Protein AF-A0A2V7VDX2-F1 (afdb_monomer_lite)

Foldseek 3Di:
DDDDPDDDPVNVVVVPPDDDDDDDDDDDDDDDDPDPPDDPDPLLLPDDLQVVLVCCLVVVDALLRSLVSVVVVCVVPCVPVVPPVFDPNVVSNVLSVVLSVCVVVVHALDSRRSPDDDDDLCFADAQTQRCVPPPVRRPPGDNHTHPVPDSDPPDD

Secondary structure (DSSP, 8-state):
-PPPTT--HHHHHHTT---------------------S--S--GGGS-HHHHHHHHHTTSS-HHHHHHHHHHHHHHHHHHH---SS--HHHHHHHHHHHHHHHHTT---STTTT------TTS--TTS---TT-GGGTT---SS--TTT-------

pLDDT: mean 78.45, std 23.02, range [31.59, 98.56]

Structure (mmCIF, N/CA/C/O backbone):
data_AF-A0A2V7VDX2-F1
#
_entry.id   AF-A0A2V7VDX2-F1
#
loop_
_atom_site.group_PDB
_atom_site.id
_atom_site.type_symbol
_atom_site.label_atom_id
_atom_site.label_alt_id
_atom_site.label_comp_id
_atom_site.label_asym_id
_atom_site.label_entity_id
_atom_site.label_seq_id
_atom_site.pdbx_PDB_ins_code
_atom_site.Cartn_x
_atom_site.Cartn_y
_atom_site.Cartn_z
_atom_site.occupancy
_atom_site.B_iso_or_equiv
_atom_site.auth_seq_id
_atom_site.auth_comp_id
_atom_site.auth_asym_id
_atom_site.auth_atom_id
_atom_site.pdbx_PDB_model_num
ATOM 1 N N . MET A 1 1 ? 37.439 5.399 -9.047 1.00 40.97 1 MET A N 1
ATOM 2 C CA . MET A 1 1 ? 36.669 6.647 -8.873 1.00 40.97 1 MET A CA 1
ATOM 3 C C . MET A 1 1 ? 36.583 6.910 -7.379 1.00 40.97 1 MET A C 1
ATOM 5 O O . MET A 1 1 ? 35.842 6.219 -6.695 1.00 40.97 1 MET A O 1
ATOM 9 N N . VAL A 1 2 ? 37.462 7.764 -6.855 1.00 37.22 2 VAL A N 1
ATOM 10 C CA . VAL A 1 2 ? 37.591 8.022 -5.411 1.00 37.22 2 VAL A CA 1
ATOM 11 C C . VAL A 1 2 ? 36.695 9.209 -5.069 1.00 37.22 2 VAL A C 1
ATOM 13 O O . VAL A 1 2 ? 36.828 10.270 -5.672 1.00 37.22 2 VAL A O 1
ATOM 16 N N . TRP A 1 3 ? 35.747 9.007 -4.156 1.00 40.12 3 TRP A N 1
ATOM 17 C CA . TRP A 1 3 ? 34.856 10.051 -3.651 1.00 40.12 3 TRP A CA 1
ATOM 18 C C . TRP A 1 3 ? 35.619 10.935 -2.649 1.00 40.12 3 TRP A C 1
ATOM 20 O O . TRP A 1 3 ? 36.311 10.382 -1.790 1.00 40.12 3 TRP A O 1
ATOM 30 N N . PRO A 1 4 ? 35.542 12.276 -2.729 1.00 49.41 4 PRO A N 1
ATOM 31 C CA . PRO A 1 4 ? 36.254 13.142 -1.795 1.00 49.41 4 PRO A CA 1
ATOM 32 C C . PRO A 1 4 ? 35.662 13.019 -0.374 1.00 49.41 4 PRO A C 1
ATOM 34 O O . PRO A 1 4 ? 34.439 12.979 -0.225 1.00 49.41 4 PRO A O 1
ATOM 37 N N . PRO A 1 5 ? 36.494 12.965 0.683 1.00 54.78 5 PRO A N 1
ATOM 38 C CA . PRO A 1 5 ? 36.065 12.551 2.025 1.00 54.78 5 PRO A CA 1
ATOM 39 C C . PRO A 1 5 ? 35.279 13.594 2.846 1.00 54.78 5 PRO A C 1
ATOM 41 O O . PRO A 1 5 ? 34.975 13.332 4.001 1.00 54.78 5 PRO A O 1
ATOM 44 N N . GLU A 1 6 ? 34.896 14.744 2.286 1.00 54.69 6 GLU A N 1
ATOM 45 C CA . GLU A 1 6 ? 34.453 15.906 3.087 1.00 54.69 6 GLU A CA 1
ATOM 46 C C . GLU A 1 6 ? 33.107 16.516 2.642 1.00 54.69 6 GLU A C 1
ATOM 48 O O . GLU A 1 6 ? 32.831 17.681 2.917 1.00 54.69 6 GLU A O 1
ATOM 53 N N . VAL A 1 7 ? 32.234 15.769 1.951 1.00 60.81 7 VAL A N 1
ATOM 54 C CA . VAL A 1 7 ? 30.889 16.280 1.608 1.00 60.81 7 VAL A CA 1
ATOM 55 C C . VAL A 1 7 ? 29.844 15.706 2.561 1.00 60.81 7 VAL A C 1
ATOM 57 O O . VAL A 1 7 ? 29.450 14.542 2.469 1.00 60.81 7 VAL A O 1
ATOM 60 N N . SER A 1 8 ? 29.368 16.543 3.480 1.00 65.31 8 SER A N 1
ATOM 61 C CA . SER A 1 8 ? 28.282 16.200 4.398 1.00 65.31 8 SER A CA 1
ATOM 62 C C . SER A 1 8 ? 26.939 16.151 3.663 1.00 65.31 8 SER A C 1
ATOM 64 O O . SER A 1 8 ? 26.661 16.966 2.783 1.00 65.31 8 SER A O 1
ATOM 66 N N . ARG A 1 9 ? 26.046 15.237 4.075 1.00 54.31 9 ARG A N 1
ATOM 67 C CA . ARG A 1 9 ? 24.683 15.066 3.517 1.00 54.31 9 ARG A CA 1
ATOM 68 C C . ARG A 1 9 ? 23.891 16.377 3.410 1.00 54.31 9 ARG A C 1
ATOM 70 O O . ARG A 1 9 ? 23.059 16.510 2.519 1.00 54.31 9 ARG A O 1
ATOM 77 N N . ARG A 1 10 ? 24.151 17.339 4.300 1.00 50.94 10 ARG A N 1
ATOM 78 C CA . ARG A 1 10 ? 23.499 18.658 4.317 1.00 50.94 10 ARG A CA 1
ATOM 79 C C . ARG A 1 10 ? 23.894 19.531 3.118 1.00 50.94 10 ARG A C 1
ATOM 81 O O . ARG A 1 10 ? 23.040 20.199 2.551 1.00 50.94 10 ARG A O 1
ATOM 88 N N . GLN A 1 11 ? 25.147 19.452 2.676 1.00 46.62 11 GLN A N 1
ATOM 89 C CA . GLN A 1 11 ? 25.676 20.251 1.564 1.00 46.62 11 GLN A CA 1
ATOM 90 C C . GLN A 1 11 ? 25.133 19.790 0.203 1.00 46.62 11 GLN A C 1
ATOM 92 O O . GLN A 1 11 ? 24.964 20.598 -0.704 1.00 46.62 11 GLN A O 1
ATOM 97 N N . VAL A 1 12 ? 24.781 18.507 0.077 1.00 53.44 12 VAL A N 1
ATOM 98 C CA . VAL A 1 12 ? 24.137 17.960 -1.130 1.00 53.44 12 VAL A CA 1
ATOM 99 C C . VAL A 1 12 ? 22.708 18.494 -1.302 1.00 53.44 12 VAL A C 1
ATOM 101 O O . VAL A 1 12 ? 22.257 18.678 -2.428 1.00 53.44 12 VAL A O 1
ATOM 104 N N . LEU A 1 13 ? 22.000 18.779 -0.203 1.00 47.62 13 LEU A N 1
ATOM 105 C CA . LEU A 1 13 ? 20.640 19.329 -0.243 1.00 47.62 13 LEU A CA 1
ATOM 106 C C . LEU A 1 13 ? 20.621 20.856 -0.408 1.00 47.62 13 LEU A C 1
ATOM 108 O O . LEU A 1 13 ? 19.716 21.385 -1.046 1.00 47.62 13 LEU A O 1
ATOM 112 N N . GLU A 1 14 ? 21.627 21.564 0.110 1.00 40.12 14 GLU A N 1
ATOM 113 C CA . GLU A 1 14 ? 21.743 23.024 -0.039 1.00 40.12 14 GLU A CA 1
ATOM 114 C C . GLU A 1 14 ? 22.199 23.450 -1.453 1.00 40.12 14 GLU A C 1
ATOM 116 O O . GLU A 1 14 ? 21.853 24.538 -1.908 1.00 40.12 14 GLU A O 1
ATOM 121 N N . GLY A 1 15 ? 22.888 22.579 -2.203 1.00 38.69 15 GLY A N 1
ATOM 122 C CA . GLY A 1 15 ? 23.339 22.844 -3.580 1.00 38.69 15 GLY A CA 1
ATOM 123 C C . GLY A 1 15 ? 22.268 22.747 -4.680 1.00 38.69 15 GLY A C 1
ATOM 124 O O . GLY A 1 15 ? 22.561 23.047 -5.835 1.00 38.69 15 GLY A O 1
ATOM 125 N N . ALA A 1 16 ? 21.030 22.350 -4.362 1.00 43.28 16 ALA A N 1
ATOM 126 C CA . ALA A 1 16 ? 19.965 22.124 -5.349 1.00 43.28 16 ALA A CA 1
ATOM 127 C C . ALA A 1 16 ? 19.020 23.329 -5.578 1.00 43.28 16 ALA A C 1
ATOM 129 O O . ALA A 1 16 ? 17.986 23.174 -6.223 1.00 43.28 16 ALA A O 1
ATOM 130 N N . LEU A 1 17 ? 19.344 24.528 -5.073 1.00 40.25 17 LEU A N 1
ATOM 131 C CA . LEU A 1 17 ? 18.430 25.688 -5.087 1.00 40.25 17 LEU A CA 1
ATOM 132 C C . LEU A 1 17 ? 18.841 26.888 -5.962 1.00 40.25 17 LEU A C 1
ATOM 134 O O . LEU A 1 17 ? 18.258 27.961 -5.834 1.00 40.25 17 LEU A O 1
ATOM 138 N N . ALA A 1 18 ? 19.761 26.738 -6.916 1.00 40.56 18 ALA A N 1
ATOM 139 C CA . ALA A 1 18 ? 20.155 27.846 -7.794 1.00 40.56 18 ALA A CA 1
ATOM 140 C C . ALA A 1 18 ? 19.916 27.556 -9.288 1.00 40.56 18 ALA A C 1
ATOM 142 O O . ALA A 1 18 ? 20.838 27.191 -10.009 1.00 40.56 18 ALA A O 1
ATOM 143 N N . SER A 1 19 ? 18.675 27.735 -9.764 1.00 35.12 19 SER A N 1
ATOM 144 C CA . SER A 1 19 ? 18.358 28.442 -11.029 1.00 35.12 19 SER A CA 1
ATOM 145 C C . SER A 1 19 ? 16.868 28.352 -11.398 1.00 35.12 19 SER A C 1
ATOM 147 O O . SER A 1 19 ? 16.434 27.486 -12.142 1.00 35.12 19 SER A O 1
ATOM 149 N N . CYS A 1 20 ? 16.074 29.319 -10.942 1.00 38.44 20 CYS A N 1
ATOM 150 C CA . CYS A 1 20 ? 14.873 29.754 -11.659 1.00 38.44 20 CYS A CA 1
ATOM 151 C C . CYS A 1 20 ? 14.706 31.250 -11.388 1.00 38.44 20 CYS A C 1
ATOM 153 O O . CYS A 1 20 ? 14.172 31.661 -10.362 1.00 38.44 20 CYS A O 1
ATOM 155 N N . GLY A 1 21 ? 15.259 32.071 -12.282 1.00 36.72 21 GLY A N 1
ATOM 156 C CA . GLY A 1 21 ? 15.066 33.518 -12.246 1.00 36.72 21 GLY A CA 1
ATOM 157 C C . GLY A 1 21 ? 13.597 33.893 -12.499 1.00 36.72 21 GLY A C 1
ATOM 158 O O . GLY A 1 21 ? 12.878 33.147 -13.170 1.00 36.72 21 GLY A O 1
ATOM 159 N N . PRO A 1 22 ? 13.131 35.045 -11.991 1.00 43.09 22 PRO A N 1
ATOM 160 C CA . PRO A 1 22 ? 11.733 35.435 -12.067 1.00 43.09 22 PRO A CA 1
ATOM 161 C C . PRO A 1 22 ? 11.416 35.949 -13.475 1.00 43.09 22 PRO A C 1
ATOM 163 O O . PRO A 1 22 ? 11.857 37.025 -13.875 1.00 43.09 22 PRO A O 1
ATOM 166 N N . ARG A 1 23 ? 10.633 35.190 -14.245 1.00 41.97 23 ARG A N 1
ATOM 167 C CA . ARG A 1 23 ? 10.004 35.675 -15.481 1.00 41.97 23 ARG A CA 1
ATOM 168 C C . ARG A 1 23 ? 8.486 35.583 -15.341 1.00 41.97 23 ARG A C 1
ATOM 170 O O . ARG A 1 23 ? 7.902 34.523 -15.495 1.00 41.97 23 ARG A O 1
ATOM 177 N N . LEU A 1 24 ? 7.918 36.730 -14.966 1.00 45.53 24 LEU A N 1
ATOM 178 C CA . LEU A 1 24 ? 6.582 37.254 -15.273 1.00 45.53 24 LEU A CA 1
ATOM 179 C C . LEU A 1 24 ? 5.519 36.231 -15.712 1.00 45.53 24 LEU A C 1
ATOM 181 O O . LEU A 1 24 ? 5.486 35.827 -16.870 1.00 45.53 24 LEU A O 1
ATOM 185 N N . TRP A 1 25 ? 4.557 35.958 -14.829 1.00 31.59 25 TRP A N 1
ATOM 186 C CA . TRP A 1 25 ? 3.238 35.466 -15.233 1.00 31.59 25 TRP A CA 1
ATOM 187 C C . TRP A 1 25 ? 2.135 36.324 -14.606 1.00 31.59 25 TRP A C 1
ATOM 189 O O . TRP A 1 25 ? 1.602 35.971 -13.554 1.00 31.59 25 TRP A O 1
ATOM 199 N N . PRO A 1 26 ? 1.762 37.470 -15.199 1.00 43.12 26 PRO A N 1
ATOM 200 C CA . PRO A 1 26 ? 0.477 38.064 -14.903 1.00 43.12 26 PRO A CA 1
ATOM 201 C C . PRO A 1 26 ? -0.592 37.479 -15.834 1.00 43.12 26 PRO A C 1
ATOM 203 O O . PRO A 1 26 ? -0.366 37.273 -17.022 1.00 43.12 26 PRO A O 1
ATOM 206 N N . ALA A 1 27 ? -1.780 37.299 -15.262 1.00 42.34 27 ALA A N 1
ATOM 207 C CA . ALA A 1 27 ? -3.060 37.095 -15.937 1.00 42.34 27 ALA A CA 1
ATOM 208 C C . ALA A 1 27 ? -3.329 35.710 -16.553 1.00 42.34 27 ALA A C 1
ATOM 210 O O . ALA A 1 27 ? -3.144 35.480 -17.740 1.00 42.34 27 ALA A O 1
ATOM 211 N N . LEU A 1 28 ? -3.942 34.841 -15.744 1.00 46.56 28 LEU A N 1
ATOM 212 C CA . LEU A 1 28 ? -5.117 34.058 -16.158 1.00 46.56 28 LEU A CA 1
ATOM 213 C C . LEU A 1 28 ? -5.928 33.653 -14.915 1.00 46.56 28 LEU A C 1
ATOM 215 O O . LEU A 1 28 ? -6.158 32.489 -14.611 1.00 46.56 28 LEU A O 1
ATOM 219 N N . LEU A 1 29 ? -6.355 34.675 -14.166 1.00 48.91 29 LEU A N 1
ATOM 220 C CA . LEU A 1 29 ? -7.513 34.586 -13.281 1.00 48.91 29 LEU A CA 1
ATOM 221 C C . LEU A 1 29 ? -8.741 35.030 -14.085 1.00 48.91 29 LEU A C 1
ATOM 223 O O . LEU A 1 29 ? -8.869 36.214 -14.397 1.00 48.91 29 LEU A O 1
ATOM 227 N N . ARG A 1 30 ? -9.582 34.043 -14.418 1.00 37.22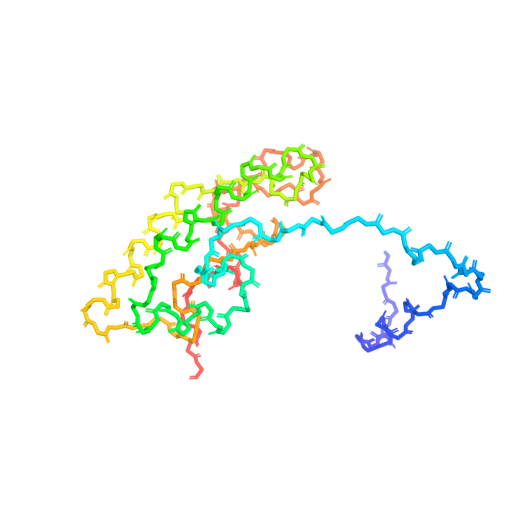 30 ARG A N 1
ATOM 228 C CA . ARG A 1 30 ? -10.959 34.040 -14.969 1.00 37.22 30 ARG A CA 1
ATOM 229 C C . ARG A 1 30 ? -10.987 32.999 -16.090 1.00 37.22 30 ARG A C 1
ATOM 231 O O . ARG A 1 30 ? -10.337 33.191 -17.101 1.00 37.22 30 ARG A O 1
ATOM 238 N N . GLY A 1 31 ? -11.694 31.887 -16.016 1.00 36.19 31 GLY A N 1
ATOM 239 C CA . GLY A 1 31 ? -12.645 31.370 -15.047 1.00 36.19 31 GLY A CA 1
ATOM 240 C C . GLY A 1 31 ? -13.420 30.264 -15.763 1.00 36.19 31 GLY A C 1
ATOM 241 O O . GLY A 1 31 ? -13.623 30.346 -16.971 1.00 36.19 31 GLY A O 1
ATOM 242 N N . SER A 1 32 ? -13.822 29.234 -15.036 1.00 38.47 32 SER A N 1
ATOM 243 C CA . SER A 1 32 ? -15.059 28.478 -15.253 1.00 38.47 32 SER A CA 1
ATOM 244 C C . SER A 1 32 ? -15.170 27.536 -14.070 1.00 38.47 32 SER A C 1
ATOM 246 O O . SER A 1 32 ? -14.309 26.681 -13.870 1.00 38.47 32 SER A O 1
ATOM 248 N N . GLY A 1 33 ? -16.175 27.781 -13.232 1.00 46.56 33 GLY A N 1
ATOM 249 C CA . GLY A 1 33 ? -16.505 26.913 -12.118 1.00 46.56 33 GLY A CA 1
ATOM 250 C C . GLY A 1 33 ? -16.800 25.520 -12.649 1.00 46.56 33 GLY A C 1
ATOM 251 O O . GLY A 1 33 ? -17.814 25.300 -13.304 1.00 46.56 33 GLY A O 1
ATOM 252 N N . ALA A 1 34 ? -15.897 24.588 -12.371 1.00 38.06 34 ALA A N 1
ATOM 253 C CA . ALA A 1 34 ? -16.292 23.205 -12.245 1.00 38.06 34 ALA A CA 1
ATOM 254 C C . ALA A 1 34 ? -16.915 23.084 -10.853 1.00 38.06 34 ALA A C 1
ATOM 256 O O . ALA A 1 34 ? -16.207 23.094 -9.844 1.00 38.06 34 ALA A O 1
ATOM 257 N N . GLU A 1 35 ? -18.244 23.053 -10.814 1.00 39.28 35 GLU A N 1
ATOM 258 C CA . GLU A 1 35 ? -19.006 22.607 -9.651 1.00 39.28 35 GLU A CA 1
ATOM 259 C C . GLU A 1 35 ? -18.386 21.299 -9.124 1.00 39.28 35 GLU A C 1
ATOM 261 O O . GLU A 1 35 ? -18.179 20.367 -9.914 1.00 39.28 35 GLU A O 1
ATOM 266 N N . PRO A 1 36 ? -18.038 21.192 -7.828 1.00 41.06 36 PRO A N 1
ATOM 267 C CA . PRO A 1 36 ? -17.545 19.944 -7.271 1.00 41.06 36 PRO A CA 1
ATOM 268 C C . PRO A 1 36 ? -18.685 18.919 -7.269 1.00 41.06 36 PRO A C 1
ATOM 270 O O . PRO A 1 36 ? -19.505 18.858 -6.357 1.00 41.06 36 PRO A O 1
ATOM 273 N N . SER A 1 37 ? -18.731 18.109 -8.327 1.00 43.25 37 SER A N 1
ATOM 274 C CA . SER A 1 37 ? -19.660 16.992 -8.462 1.00 43.25 37 SER A CA 1
ATOM 275 C C . SER A 1 37 ? -19.452 15.983 -7.327 1.00 43.25 37 SER A C 1
ATOM 277 O O . SER A 1 37 ? -18.339 15.527 -7.062 1.00 43.25 37 SER A O 1
ATOM 279 N N . ALA A 1 38 ? -20.562 15.661 -6.669 1.00 51.19 38 ALA A N 1
ATOM 280 C CA . ALA A 1 38 ? -20.710 14.936 -5.415 1.00 51.19 38 ALA A CA 1
ATOM 281 C C . ALA A 1 38 ? -19.961 13.590 -5.296 1.00 51.19 38 ALA A C 1
ATOM 283 O O . ALA A 1 38 ? -20.341 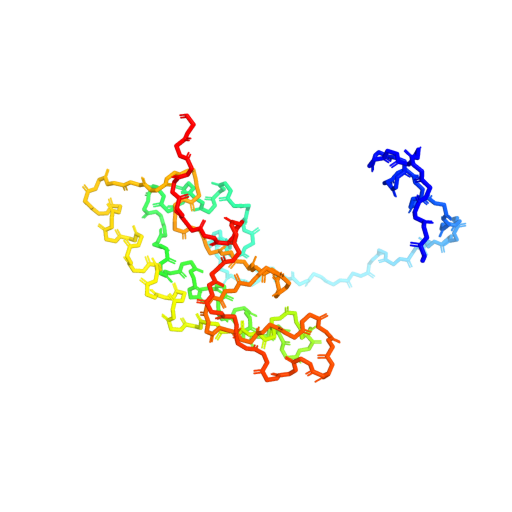12.586 -5.892 1.00 51.19 38 ALA A O 1
ATOM 284 N N . SER A 1 39 ? -19.021 13.547 -4.348 1.00 41.84 39 SER A N 1
ATOM 285 C CA . SER A 1 39 ? -19.037 12.559 -3.261 1.00 41.84 39 SER A CA 1
ATOM 286 C C . SER A 1 39 ? -18.554 13.249 -1.979 1.00 41.84 39 SER A C 1
ATOM 288 O O . SER A 1 39 ? -17.375 13.561 -1.845 1.00 41.84 39 SER A O 1
ATOM 290 N N . THR A 1 40 ? -19.449 13.517 -1.029 1.00 51.19 40 THR A N 1
ATOM 291 C CA . THR A 1 40 ? -19.132 14.235 0.227 1.00 51.19 40 THR A CA 1
ATOM 292 C C . THR A 1 40 ? -18.308 13.394 1.218 1.00 51.19 40 THR A C 1
ATOM 294 O O . THR A 1 40 ? -17.998 13.842 2.320 1.00 51.19 40 THR A O 1
ATOM 297 N N . ALA A 1 41 ? -17.920 12.172 0.847 1.00 57.47 41 ALA A N 1
ATOM 298 C CA . ALA A 1 41 ? -16.994 11.380 1.639 1.00 57.47 41 ALA A CA 1
ATOM 299 C C . ALA A 1 41 ? -15.570 11.962 1.524 1.00 57.47 41 ALA A C 1
ATOM 301 O O . ALA A 1 41 ? -15.131 12.288 0.417 1.00 57.47 41 ALA A O 1
ATOM 302 N N . PRO A 1 42 ? -14.823 12.094 2.636 1.00 67.31 42 PRO A N 1
ATOM 303 C CA . PRO A 1 42 ? -13.423 12.485 2.572 1.00 67.31 42 PRO A CA 1
ATOM 304 C C . PRO A 1 42 ? -12.665 11.492 1.686 1.00 67.31 42 PRO A C 1
ATOM 306 O O . PRO A 1 42 ? -12.706 10.285 1.922 1.00 67.31 42 PRO A O 1
ATOM 309 N N . ARG A 1 43 ? -11.976 12.007 0.664 1.00 85.38 43 ARG A N 1
ATOM 310 C CA . ARG A 1 43 ? -11.149 11.207 -0.246 1.00 85.38 43 ARG A CA 1
ATOM 311 C C . ARG A 1 43 ? -9.901 10.711 0.477 1.00 85.38 43 ARG A C 1
ATOM 313 O O . ARG A 1 43 ? -8.864 11.378 0.476 1.00 85.38 43 ARG A O 1
ATOM 320 N N . LEU A 1 44 ? -10.016 9.568 1.148 1.00 87.50 44 LEU A N 1
ATOM 321 C CA . LEU A 1 44 ? -8.939 8.995 1.958 1.00 87.50 44 LEU A CA 1
ATOM 322 C C . LEU A 1 44 ? -7.727 8.570 1.117 1.00 87.50 44 LEU A C 1
ATOM 324 O O . LEU A 1 44 ? -6.617 8.529 1.636 1.00 87.50 44 LEU A O 1
ATOM 328 N N . GLU A 1 45 ? -7.893 8.372 -0.190 1.00 85.62 45 GLU A N 1
ATOM 32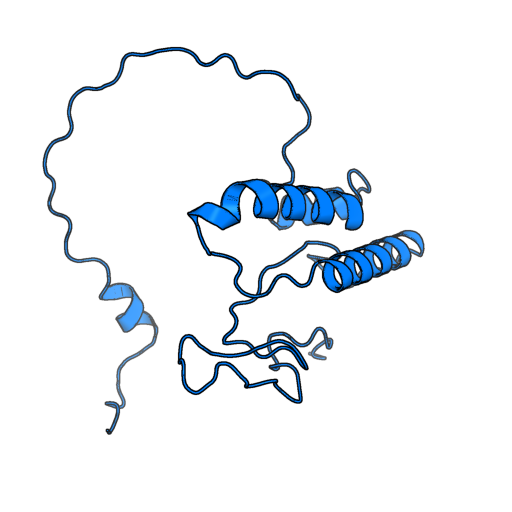9 C CA . GLU A 1 45 ? -6.811 8.155 -1.153 1.00 85.62 45 GLU A CA 1
ATOM 330 C C . GLU A 1 45 ? -5.961 9.411 -1.446 1.00 85.62 45 GLU A C 1
ATOM 332 O O . GLU A 1 45 ? -4.972 9.334 -2.176 1.00 85.62 45 GLU A O 1
ATOM 337 N N . PHE A 1 46 ? -6.340 10.571 -0.900 1.00 90.75 46 PHE A N 1
ATOM 338 C CA . PHE A 1 46 ? -5.544 11.806 -0.880 1.00 90.75 46 PHE A CA 1
ATOM 339 C C . PHE A 1 46 ? -5.184 12.261 0.541 1.00 90.75 46 PHE A C 1
ATOM 341 O O . PHE A 1 46 ? -4.526 13.289 0.698 1.00 90.75 46 PHE A O 1
ATOM 348 N N . ALA A 1 47 ? -5.627 11.537 1.569 1.00 91.31 47 ALA A N 1
ATOM 349 C CA . ALA A 1 47 ? -5.339 11.890 2.949 1.00 91.31 47 ALA A CA 1
ATOM 350 C C . ALA A 1 47 ? -3.854 11.677 3.274 1.00 91.31 47 ALA A C 1
ATOM 352 O O . ALA A 1 47 ? -3.157 10.874 2.648 1.00 91.31 47 ALA A O 1
ATOM 353 N N . SER A 1 48 ? -3.366 12.368 4.300 1.00 95.81 48 SER A N 1
ATOM 354 C CA . SER A 1 48 ? -2.053 12.066 4.859 1.00 95.81 48 SER A CA 1
ATOM 355 C C . SER A 1 48 ? -2.022 10.645 5.434 1.00 95.81 48 SER A C 1
ATOM 357 O O . SER A 1 48 ? -3.033 10.102 5.886 1.00 95.81 48 SER A O 1
ATOM 359 N N . ALA A 1 49 ? -0.830 10.050 5.507 1.00 94.94 49 ALA A N 1
ATOM 360 C CA . ALA A 1 49 ? -0.660 8.719 6.095 1.00 94.94 49 ALA A CA 1
ATOM 361 C C . ALA A 1 49 ? -1.158 8.642 7.552 1.00 94.94 49 ALA A C 1
ATOM 363 O O . ALA A 1 49 ? -1.631 7.597 7.995 1.00 94.94 49 ALA A O 1
ATOM 364 N N . LEU A 1 50 ? -1.075 9.748 8.304 1.00 95.88 50 LEU A N 1
ATOM 365 C CA . LEU A 1 50 ? -1.582 9.822 9.675 1.00 95.88 50 LEU A CA 1
ATOM 366 C C . LEU A 1 50 ? -3.110 9.816 9.729 1.00 95.88 50 LEU A C 1
ATOM 368 O O . LEU A 1 50 ? -3.678 9.125 10.575 1.00 95.88 50 LEU A O 1
ATOM 372 N N . GLU A 1 51 ? -3.766 10.550 8.834 1.00 96.12 51 GLU A N 1
ATOM 373 C CA . GLU A 1 51 ? -5.226 10.573 8.726 1.00 96.12 51 GLU A CA 1
ATOM 374 C C . GLU A 1 51 ? -5.769 9.222 8.263 1.00 96.12 51 GLU A C 1
ATOM 376 O O . GLU A 1 51 ? -6.729 8.725 8.852 1.00 96.12 51 GLU A O 1
ATOM 381 N N . ALA A 1 52 ? -5.120 8.595 7.278 1.00 96.50 52 ALA A N 1
ATOM 382 C CA . ALA A 1 52 ? -5.448 7.248 6.822 1.00 96.50 52 ALA A CA 1
ATOM 383 C C . ALA A 1 52 ? -5.292 6.218 7.952 1.00 96.50 52 ALA A C 1
ATOM 385 O O . ALA A 1 52 ? -6.219 5.456 8.231 1.00 96.50 52 ALA A O 1
ATOM 386 N N . ALA A 1 53 ? -4.163 6.242 8.669 1.00 96.19 53 ALA A N 1
ATOM 387 C CA . ALA A 1 53 ? -3.937 5.352 9.806 1.00 96.19 53 ALA A CA 1
ATOM 388 C C . ALA A 1 53 ? -4.981 5.553 10.914 1.00 96.19 53 ALA A C 1
ATOM 390 O O . ALA A 1 53 ? -5.443 4.590 11.523 1.00 96.19 53 ALA A O 1
ATOM 391 N N . GLU A 1 54 ? -5.364 6.801 11.190 1.00 95.69 54 GLU A N 1
ATOM 392 C CA . GLU A 1 54 ? -6.395 7.101 12.180 1.00 95.69 54 GLU A CA 1
ATOM 393 C C . GLU A 1 54 ? -7.788 6.667 11.713 1.00 95.69 54 GLU A C 1
ATOM 395 O O . GLU A 1 54 ? -8.575 6.170 12.519 1.00 95.69 54 GLU A O 1
ATOM 400 N N . ALA A 1 55 ? -8.104 6.817 10.426 1.00 96.38 55 ALA A N 1
ATOM 401 C CA . ALA A 1 55 ? -9.351 6.325 9.853 1.00 96.38 55 ALA A CA 1
ATOM 402 C C . ALA A 1 55 ? -9.461 4.800 9.982 1.00 96.38 55 ALA A C 1
ATOM 404 O O . ALA A 1 55 ? -10.506 4.316 10.419 1.00 96.38 55 ALA A O 1
ATOM 405 N N . ILE A 1 56 ? -8.373 4.072 9.712 1.00 96.88 56 ILE A N 1
ATOM 406 C CA . ILE A 1 56 ? -8.296 2.617 9.898 1.00 96.88 56 ILE A CA 1
ATOM 407 C C . ILE A 1 56 ? -8.452 2.245 11.373 1.00 96.88 56 ILE A C 1
ATOM 409 O O . ILE A 1 56 ? -9.318 1.442 11.715 1.00 96.88 56 ILE A O 1
ATOM 413 N N . ARG A 1 57 ? -7.685 2.868 12.280 1.00 95.25 57 ARG A N 1
ATOM 414 C CA . ARG A 1 57 ? -7.781 2.596 13.729 1.00 95.25 57 ARG A CA 1
ATOM 415 C C . ARG A 1 57 ? -9.187 2.813 14.277 1.00 95.25 57 ARG A C 1
ATOM 417 O O . ARG A 1 57 ? -9.657 2.014 15.081 1.00 95.25 57 ARG A O 1
ATOM 424 N N . ARG A 1 58 ? -9.863 3.881 13.840 1.00 95.25 58 ARG A N 1
ATOM 425 C CA . ARG A 1 58 ? -11.250 4.177 14.230 1.00 95.25 58 ARG A CA 1
ATOM 426 C C . ARG A 1 58 ? -12.289 3.384 13.432 1.00 95.25 58 ARG A C 1
ATOM 428 O O . ARG A 1 58 ? -13.474 3.653 13.595 1.00 95.25 58 ARG A O 1
ATOM 435 N N . ARG A 1 59 ? -11.865 2.446 12.576 1.00 94.75 59 ARG A N 1
ATOM 436 C CA . ARG A 1 59 ? -12.726 1.612 11.722 1.00 94.75 59 ARG A CA 1
ATOM 437 C C . ARG A 1 59 ? -13.686 2.431 10.846 1.00 94.75 59 ARG A C 1
ATOM 439 O O . ARG A 1 59 ? -14.785 1.987 10.544 1.00 94.75 59 ARG A O 1
ATOM 446 N N . ARG A 1 60 ? -13.270 3.640 10.450 1.00 96.12 60 ARG A N 1
ATOM 447 C CA . ARG A 1 60 ? -13.999 4.492 9.490 1.00 96.12 60 ARG A CA 1
ATOM 448 C C . ARG A 1 60 ? -13.809 4.020 8.049 1.00 96.12 60 ARG A C 1
ATOM 450 O O . ARG A 1 60 ? -14.630 4.332 7.199 1.00 96.12 60 ARG A O 1
ATOM 457 N N . ILE A 1 61 ? -12.715 3.310 7.798 1.00 97.25 61 ILE A N 1
ATOM 458 C CA . ILE A 1 61 ? -12.418 2.570 6.575 1.00 97.25 61 ILE A CA 1
ATOM 459 C C . ILE A 1 61 ? -11.589 1.347 6.978 1.00 97.25 61 ILE A C 1
ATOM 461 O O . ILE A 1 61 ? -10.819 1.420 7.939 1.00 97.25 61 ILE A O 1
ATOM 465 N N . SER A 1 62 ? -11.722 0.236 6.269 1.00 98.00 62 SER A N 1
ATOM 466 C CA . SER A 1 62 ? -10.802 -0.896 6.392 1.00 98.00 62 SER A CA 1
ATOM 467 C C . SER A 1 62 ? -9.517 -0.675 5.581 1.00 98.00 62 SER A C 1
ATOM 469 O O . SER A 1 62 ? -9.478 0.091 4.614 1.00 98.00 62 SER A O 1
ATOM 471 N N . SER A 1 63 ? -8.447 -1.372 5.953 1.00 97.94 63 SER A N 1
ATOM 472 C CA . SER A 1 63 ? -7.200 -1.431 5.185 1.00 97.94 63 SER A CA 1
ATOM 473 C C . SER A 1 63 ? -7.455 -1.939 3.761 1.00 97.94 63 SER A C 1
ATOM 475 O O . SER A 1 63 ? -6.912 -1.400 2.791 1.00 97.94 63 SER A O 1
ATOM 477 N N . VAL A 1 64 ? -8.335 -2.938 3.608 1.00 98.56 64 VAL A N 1
ATOM 478 C CA . VAL A 1 64 ? -8.735 -3.473 2.297 1.00 98.56 64 VAL A CA 1
ATOM 479 C C . VAL A 1 64 ? -9.448 -2.424 1.449 1.00 98.56 64 VAL A C 1
ATOM 481 O O . VAL A 1 64 ? -9.109 -2.273 0.274 1.00 98.56 64 VAL A O 1
ATOM 484 N N . GLU A 1 65 ? -10.416 -1.697 2.010 1.00 98.00 65 GLU A N 1
ATOM 485 C CA . GLU A 1 65 ? -11.137 -0.644 1.283 1.00 98.00 65 GLU A CA 1
ATOM 486 C C . GLU A 1 65 ? -10.194 0.475 0.844 1.00 98.00 65 GLU A C 1
ATOM 488 O O . GLU A 1 65 ? -10.198 0.842 -0.330 1.00 98.00 65 GLU A O 1
ATOM 493 N N . LEU A 1 66 ? -9.320 0.957 1.734 1.00 97.81 66 LEU A N 1
ATOM 494 C CA . LEU A 1 66 ? -8.344 1.986 1.376 1.00 97.81 66 LEU A CA 1
ATOM 495 C C . LEU A 1 66 ? -7.389 1.499 0.277 1.00 97.81 66 LEU A C 1
ATOM 497 O O . LEU A 1 66 ? -7.103 2.227 -0.672 1.00 97.81 66 LEU A O 1
ATOM 501 N N . THR A 1 67 ? -6.926 0.252 0.372 1.00 98.19 67 THR A N 1
ATOM 502 C CA . THR A 1 67 ? -6.047 -0.346 -0.640 1.00 98.19 67 THR A CA 1
ATOM 503 C C . THR A 1 67 ? -6.748 -0.441 -1.997 1.00 98.19 67 THR A C 1
ATOM 505 O O . THR A 1 67 ? -6.133 -0.137 -3.016 1.00 98.19 67 THR A O 1
ATOM 508 N N . ARG A 1 68 ? -8.041 -0.793 -2.038 1.00 98.06 68 ARG A N 1
ATOM 509 C CA . ARG A 1 68 ? -8.833 -0.803 -3.281 1.00 98.06 68 ARG A CA 1
ATOM 510 C C . ARG A 1 68 ? -8.948 0.587 -3.901 1.00 98.06 68 ARG A C 1
ATOM 512 O O . ARG A 1 68 ? -8.672 0.715 -5.089 1.00 98.06 68 ARG A O 1
ATOM 519 N N . LEU A 1 69 ? -9.236 1.620 -3.106 1.00 96.88 69 LEU A N 1
ATOM 520 C CA . LEU A 1 69 ? -9.295 3.005 -3.597 1.00 96.88 69 LEU A CA 1
ATOM 521 C C . LEU A 1 69 ? -7.967 3.450 -4.233 1.00 96.88 69 LEU A C 1
ATOM 523 O O . LEU A 1 69 ? -7.950 4.085 -5.290 1.00 96.88 69 LEU A O 1
ATOM 527 N N . VAL A 1 70 ? -6.838 3.087 -3.615 1.00 96.94 70 VAL A N 1
ATOM 528 C CA . VAL A 1 70 ? -5.505 3.381 -4.163 1.00 96.94 70 VAL A CA 1
ATOM 529 C C . VAL A 1 70 ? -5.249 2.600 -5.455 1.00 96.94 70 VAL A C 1
ATOM 531 O O . VAL A 1 70 ? -4.766 3.181 -6.425 1.00 96.94 70 VAL A O 1
ATOM 534 N N . LEU A 1 71 ? -5.604 1.314 -5.507 1.00 97.38 71 LEU A N 1
ATOM 535 C CA . LEU A 1 71 ? -5.450 0.485 -6.707 1.00 97.38 71 LEU A CA 1
ATOM 536 C C . LEU A 1 71 ? -6.283 1.005 -7.884 1.00 97.38 71 LEU A C 1
ATOM 538 O O . LEU A 1 71 ? -5.763 1.121 -8.988 1.00 97.38 71 LEU A O 1
ATOM 542 N N . GLU A 1 72 ? -7.534 1.396 -7.648 1.00 96.88 72 GLU A N 1
ATOM 543 C CA . GLU A 1 72 ? -8.390 2.003 -8.675 1.00 96.88 72 GLU A CA 1
ATOM 544 C C . GLU A 1 72 ? -7.794 3.304 -9.221 1.00 96.88 72 GLU A C 1
ATOM 546 O O . GLU A 1 72 ? -7.922 3.627 -10.402 1.00 96.88 72 GLU A O 1
ATOM 551 N N . ARG A 1 73 ? -7.114 4.074 -8.369 1.00 95.81 73 ARG A N 1
ATOM 552 C CA . ARG A 1 73 ? -6.410 5.279 -8.801 1.00 95.81 73 ARG A CA 1
ATOM 553 C C . ARG A 1 73 ? -5.168 4.952 -9.625 1.00 95.81 73 ARG A C 1
ATOM 555 O O . ARG A 1 73 ? -4.913 5.641 -10.611 1.00 95.81 73 ARG A O 1
ATOM 562 N N . ILE A 1 74 ? -4.417 3.920 -9.244 1.00 97.06 74 ILE A N 1
ATOM 563 C CA . ILE A 1 74 ? -3.300 3.408 -10.046 1.00 97.06 74 ILE A CA 1
ATOM 564 C C . ILE A 1 74 ? -3.817 3.003 -11.430 1.00 97.06 74 ILE A C 1
ATOM 566 O O . ILE A 1 74 ? -3.240 3.431 -12.424 1.00 97.06 74 ILE A O 1
ATOM 570 N N . ASP A 1 75 ? -4.944 2.295 -11.509 1.00 97.38 75 ASP A N 1
ATOM 571 C CA . ASP A 1 75 ? -5.539 1.867 -12.782 1.00 97.38 75 ASP A CA 1
ATOM 572 C C . ASP A 1 75 ? -5.886 3.051 -13.698 1.00 97.38 75 ASP A C 1
ATOM 574 O O . ASP A 1 75 ? -5.640 3.001 -14.902 1.00 97.38 75 ASP A O 1
ATOM 578 N N . ARG A 1 76 ? -6.394 4.155 -13.134 1.00 97.31 76 ARG A N 1
ATOM 579 C CA . ARG A 1 76 ? -6.728 5.361 -13.910 1.00 97.31 76 ARG A CA 1
ATOM 580 C C . ARG A 1 76 ? -5.515 6.199 -14.313 1.00 97.31 76 ARG A C 1
ATOM 582 O O . ARG A 1 76 ? -5.520 6.788 -15.388 1.00 97.31 76 ARG A O 1
ATOM 589 N N . CYS A 1 77 ? -4.519 6.332 -13.438 1.00 97.06 77 CYS A N 1
ATOM 590 C CA . CYS A 1 77 ? -3.457 7.332 -13.599 1.00 97.06 77 CYS A CA 1
ATOM 591 C C . CYS A 1 77 ? -2.122 6.746 -14.070 1.00 97.06 77 CYS A C 1
ATOM 593 O O . CYS A 1 77 ? -1.360 7.427 -14.747 1.00 97.06 77 CYS A O 1
ATOM 595 N N . ASN A 1 78 ? -1.804 5.503 -13.708 1.00 97.69 78 ASN A N 1
ATOM 596 C CA . ASN A 1 78 ? -0.501 4.920 -14.013 1.00 97.69 78 ASN A CA 1
ATOM 597 C C . ASN A 1 78 ? -0.221 4.726 -15.515 1.00 97.69 78 ASN A C 1
ATOM 599 O O . ASN A 1 78 ? 0.943 4.873 -15.875 1.00 97.69 78 ASN A O 1
ATOM 603 N N . PRO A 1 79 ? -1.207 4.479 -16.408 1.00 97.81 79 PRO A N 1
ATOM 604 C CA . PRO A 1 79 ? -0.927 4.354 -17.841 1.00 97.81 79 PRO A CA 1
ATOM 605 C C . PRO A 1 79 ? -0.248 5.579 -18.469 1.00 97.81 79 PRO A C 1
ATOM 607 O O . PRO A 1 79 ? 0.540 5.423 -19.395 1.00 97.81 79 PRO A O 1
ATOM 610 N N . SER A 1 80 ? -0.521 6.790 -17.970 1.00 97.50 80 SER A N 1
ATOM 611 C CA . SER A 1 80 ? 0.123 8.020 -18.455 1.00 97.50 80 SER A CA 1
ATOM 612 C C . SER A 1 80 ? 1.356 8.429 -17.647 1.00 97.50 80 SER A C 1
ATOM 614 O O . SER A 1 80 ? 2.205 9.150 -18.164 1.00 97.50 80 SER A O 1
ATOM 616 N N . LEU A 1 81 ? 1.459 7.993 -16.387 1.00 97.38 81 LEU A N 1
ATOM 617 C CA . LEU A 1 81 ? 2.541 8.384 -15.477 1.00 97.38 81 LEU A CA 1
ATOM 618 C C . LEU A 1 81 ? 3.713 7.402 -15.455 1.00 97.38 81 LEU A C 1
ATOM 620 O O . LEU A 1 81 ? 4.840 7.817 -15.204 1.00 97.38 81 LEU A O 1
ATOM 624 N N . ASN A 1 82 ? 3.443 6.109 -15.652 1.00 95.50 82 ASN A N 1
ATOM 625 C CA . ASN A 1 82 ? 4.399 5.017 -15.473 1.00 95.50 82 ASN A CA 1
ATOM 626 C C . ASN A 1 82 ? 5.144 5.072 -14.116 1.00 95.50 82 ASN A C 1
ATOM 628 O O . ASN A 1 82 ? 6.350 4.854 -14.031 1.00 95.50 82 ASN A O 1
ATOM 632 N N . ALA A 1 83 ? 4.429 5.416 -13.040 1.00 95.81 83 ALA A N 1
ATOM 633 C CA . ALA A 1 83 ? 5.000 5.586 -11.702 1.00 95.81 83 ALA A CA 1
ATOM 634 C C . ALA A 1 83 ? 5.146 4.257 -10.938 1.00 95.81 83 ALA A C 1
ATOM 636 O O . ALA A 1 83 ? 6.017 4.120 -10.081 1.00 95.81 83 ALA A O 1
ATOM 637 N N . ILE A 1 84 ? 4.284 3.282 -11.232 1.00 96.31 84 ILE A N 1
ATOM 638 C CA . ILE A 1 84 ? 4.278 1.945 -10.637 1.00 96.31 84 ILE A CA 1
ATOM 639 C C . ILE A 1 84 ? 4.683 0.941 -11.713 1.00 96.31 84 ILE A C 1
ATOM 641 O O . ILE A 1 84 ? 3.890 0.634 -12.602 1.00 96.31 84 ILE A O 1
ATOM 645 N N . VAL A 1 85 ? 5.913 0.439 -11.619 1.00 93.75 85 VAL A N 1
ATOM 646 C CA . VAL A 1 85 ? 6.487 -0.510 -12.591 1.00 93.75 85 VAL A CA 1
ATOM 647 C C . VAL A 1 85 ? 6.197 -1.971 -12.240 1.00 93.75 85 VAL A C 1
ATOM 649 O O . VAL A 1 85 ? 6.023 -2.795 -13.128 1.00 93.75 85 VAL A O 1
ATOM 652 N N . ASN A 1 86 ? 6.063 -2.276 -10.945 1.00 93.56 86 ASN A N 1
ATOM 653 C CA . ASN A 1 86 ? 5.704 -3.596 -10.429 1.00 93.56 86 ASN A CA 1
ATOM 654 C C . ASN A 1 86 ? 4.480 -3.452 -9.515 1.00 93.56 86 ASN A C 1
ATOM 656 O O . ASN A 1 86 ? 4.583 -2.893 -8.422 1.00 93.56 86 ASN A O 1
ATOM 660 N N . LEU A 1 87 ? 3.313 -3.932 -9.958 1.00 95.94 87 LEU A N 1
ATOM 661 C CA . LEU A 1 87 ? 2.067 -3.836 -9.193 1.00 95.94 87 LEU A CA 1
ATOM 662 C C . LEU A 1 87 ? 1.711 -5.168 -8.518 1.00 95.94 87 LEU A C 1
ATOM 664 O O . LEU A 1 87 ? 1.162 -6.070 -9.145 1.00 95.94 87 LEU A O 1
ATOM 668 N N . LEU A 1 88 ? 1.947 -5.249 -7.208 1.00 95.19 88 LEU A N 1
ATOM 669 C CA . LEU A 1 88 ? 1.678 -6.429 -6.372 1.00 95.19 88 LEU A CA 1
ATOM 670 C C . LEU A 1 88 ? 0.231 -6.442 -5.850 1.00 95.19 88 LEU A C 1
ATOM 672 O O . LEU A 1 88 ? -0.025 -6.339 -4.649 1.00 95.19 88 LEU A O 1
ATOM 676 N N . ARG A 1 89 ? -0.749 -6.456 -6.762 1.00 97.19 89 ARG A N 1
ATOM 677 C CA . ARG A 1 89 ? -2.172 -6.262 -6.417 1.00 97.19 89 ARG A CA 1
ATOM 678 C C . ARG A 1 89 ? -2.695 -7.310 -5.433 1.00 97.19 89 ARG A C 1
ATOM 680 O O . ARG A 1 89 ? -3.404 -6.964 -4.485 1.00 97.19 89 ARG A O 1
ATOM 687 N N . GLY A 1 90 ? -2.401 -8.584 -5.686 1.00 96.75 90 GLY A N 1
ATOM 688 C CA . GLY A 1 90 ? -2.910 -9.693 -4.879 1.00 96.75 90 GLY A CA 1
ATOM 689 C C . GLY A 1 90 ? -2.318 -9.680 -3.473 1.00 96.75 90 GLY A C 1
ATOM 690 O O . GLY A 1 90 ? -3.047 -9.786 -2.485 1.00 96.75 90 GLY A O 1
ATOM 691 N N . GLU A 1 91 ? -1.009 -9.469 -3.399 1.00 95.88 91 GLU A N 1
ATOM 692 C CA . GLU A 1 91 ? -0.209 -9.402 -2.183 1.00 95.88 91 GLU A CA 1
ATOM 693 C C . GLU A 1 91 ? -0.611 -8.199 -1.331 1.00 95.88 91 GLU A C 1
ATOM 695 O O . GLU A 1 91 ? -0.867 -8.358 -0.139 1.00 95.88 91 GLU A O 1
ATOM 700 N N . ALA A 1 92 ? -0.763 -7.015 -1.936 1.00 96.88 92 ALA A N 1
ATOM 701 C CA . ALA A 1 92 ? -1.210 -5.814 -1.234 1.00 96.88 92 ALA A CA 1
ATOM 702 C C . ALA A 1 92 ? -2.577 -6.030 -0.567 1.00 96.88 92 ALA A C 1
ATOM 704 O O . ALA A 1 92 ? -2.754 -5.724 0.612 1.00 96.88 92 ALA A O 1
ATOM 705 N N . LEU A 1 93 ? -3.532 -6.632 -1.285 1.00 98.38 93 LEU A N 1
ATOM 706 C CA . LEU A 1 93 ? -4.847 -6.953 -0.727 1.00 98.38 93 LEU A CA 1
ATOM 707 C C . LEU A 1 93 ? -4.786 -8.053 0.344 1.00 98.38 93 LEU A C 1
ATOM 709 O O . LEU A 1 93 ? -5.576 -8.023 1.287 1.00 98.38 93 LEU A O 1
ATOM 713 N N . ALA A 1 94 ? -3.878 -9.025 0.224 1.00 97.81 94 ALA A N 1
ATOM 714 C CA . ALA A 1 94 ? -3.682 -10.060 1.238 1.00 97.81 94 ALA A CA 1
ATOM 715 C C . ALA A 1 94 ? -3.108 -9.479 2.539 1.00 97.81 94 ALA A C 1
ATOM 717 O O . ALA A 1 94 ? -3.627 -9.760 3.620 1.00 97.81 94 ALA A O 1
ATOM 718 N N . VAL A 1 95 ? -2.099 -8.610 2.437 1.00 96.25 95 VAL A N 1
ATOM 719 C CA . VAL A 1 95 ? -1.528 -7.884 3.581 1.00 96.25 95 VAL A CA 1
ATOM 720 C C . VAL A 1 95 ? -2.574 -6.972 4.221 1.00 96.25 95 VAL A C 1
ATOM 722 O O . VAL A 1 95 ? -2.673 -6.925 5.449 1.00 96.25 95 VAL A O 1
ATOM 725 N N . ALA A 1 96 ? -3.396 -6.299 3.413 1.00 98.00 96 ALA A N 1
ATOM 726 C CA . ALA A 1 96 ? -4.476 -5.458 3.907 1.00 98.00 96 ALA A CA 1
ATOM 727 C C . ALA A 1 96 ? -5.511 -6.256 4.717 1.00 98.00 96 ALA A C 1
ATOM 729 O O . ALA A 1 96 ? -5.823 -5.869 5.843 1.00 98.00 96 ALA A O 1
ATOM 730 N N . ARG A 1 97 ? -5.954 -7.419 4.209 1.00 98.44 97 ARG A N 1
ATOM 731 C CA . ARG A 1 97 ? -6.849 -8.338 4.940 1.00 98.44 97 ARG A CA 1
ATOM 732 C C . ARG A 1 97 ? -6.251 -8.771 6.276 1.00 98.44 97 ARG A C 1
ATOM 734 O O . ARG A 1 97 ? -6.911 -8.669 7.304 1.00 98.44 97 ARG A O 1
ATOM 741 N N . ALA A 1 98 ? -4.982 -9.180 6.284 1.00 97.62 98 ALA A N 1
ATOM 742 C CA . ALA A 1 98 ? -4.301 -9.583 7.513 1.00 97.62 98 ALA A CA 1
ATOM 743 C C . ALA A 1 98 ? -4.176 -8.428 8.526 1.00 97.62 98 ALA A C 1
ATOM 745 O O . ALA A 1 98 ? -4.185 -8.654 9.738 1.00 97.62 98 ALA A O 1
ATOM 746 N N . ALA A 1 99 ? -4.044 -7.183 8.055 1.00 97.31 99 ALA A N 1
ATOM 747 C CA . ALA A 1 99 ? -4.058 -6.008 8.920 1.00 97.31 99 ALA A CA 1
ATOM 748 C C . ALA A 1 99 ? -5.445 -5.775 9.542 1.00 97.31 99 ALA A C 1
ATOM 750 O O . ALA A 1 99 ? -5.527 -5.533 10.748 1.00 97.31 99 ALA A O 1
ATOM 751 N N . ASP A 1 100 ? -6.518 -5.894 8.761 1.00 98.12 100 ASP A N 1
ATOM 752 C CA . A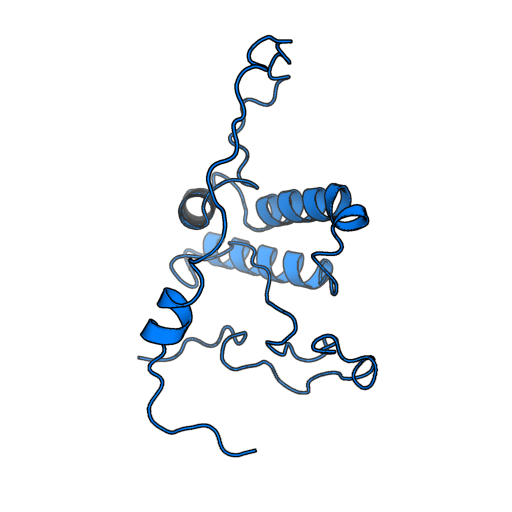SP A 1 100 ? -7.890 -5.762 9.263 1.00 98.12 100 ASP A CA 1
ATOM 753 C C . ASP A 1 100 ? -8.238 -6.865 10.273 1.00 98.12 100 ASP A C 1
ATOM 755 O O . ASP A 1 100 ? -8.773 -6.577 11.343 1.00 98.12 100 ASP A O 1
ATOM 759 N N . GLU A 1 101 ? -7.856 -8.116 9.999 1.00 97.75 101 GLU A N 1
ATOM 760 C CA . GLU A 1 101 ? -8.040 -9.239 10.926 1.00 97.75 101 GLU A CA 1
ATOM 761 C C . GLU A 1 101 ? -7.299 -9.031 12.251 1.00 97.75 101 GLU A C 1
ATOM 763 O O . GLU A 1 101 ? -7.849 -9.298 13.322 1.00 97.75 101 GLU A O 1
ATOM 768 N N . LEU A 1 102 ? -6.058 -8.533 12.205 1.00 96.69 102 LEU A N 1
ATOM 769 C CA . LEU A 1 102 ? -5.299 -8.232 13.418 1.00 96.69 102 LEU A CA 1
ATOM 770 C C . LEU A 1 102 ? -5.977 -7.125 14.236 1.00 96.69 102 LEU A C 1
ATOM 772 O O . LEU A 1 102 ? -6.084 -7.245 15.457 1.00 96.69 102 LEU A O 1
ATOM 776 N N . LEU A 1 103 ? -6.479 -6.086 13.564 1.00 96.06 103 LEU A N 1
ATOM 777 C CA . LEU A 1 103 ? -7.196 -4.983 14.204 1.00 96.06 103 LEU A CA 1
ATOM 778 C C . LEU A 1 103 ? -8.532 -5.433 14.811 1.00 96.06 103 LEU A C 1
ATOM 780 O O . LEU A 1 103 ? -8.929 -4.957 15.879 1.00 96.06 103 LEU A O 1
ATOM 784 N N . ALA A 1 104 ? -9.227 -6.371 14.165 1.00 95.75 104 ALA A N 1
ATOM 785 C CA . ALA A 1 104 ? -10.452 -6.968 14.689 1.00 95.75 104 ALA A CA 1
ATOM 786 C C . ALA A 1 104 ? -10.203 -7.716 16.010 1.00 95.75 104 ALA A C 1
ATOM 788 O O . ALA A 1 104 ? -11.030 -7.641 16.916 1.00 95.75 104 ALA A O 1
ATOM 789 N N . ARG A 1 105 ? -9.030 -8.349 16.149 1.00 96.56 105 ARG A N 1
ATOM 790 C CA . ARG A 1 105 ? -8.572 -9.043 17.367 1.00 96.56 105 ARG A CA 1
ATOM 791 C C . ARG A 1 105 ? -7.987 -8.105 18.436 1.00 96.56 105 ARG A C 1
ATOM 793 O O . ARG A 1 105 ? -7.484 -8.583 19.445 1.00 96.56 105 ARG A O 1
ATOM 800 N N . GLY A 1 106 ? -8.023 -6.787 18.220 1.00 93.19 106 GLY A N 1
ATOM 801 C CA . GLY A 1 106 ? -7.485 -5.786 19.149 1.00 93.19 106 GLY A CA 1
ATOM 802 C C . GLY A 1 106 ? -5.972 -5.552 19.043 1.00 93.19 106 GLY A C 1
ATOM 803 O O . GLY A 1 106 ? -5.413 -4.845 19.876 1.00 93.19 106 GLY A O 1
ATOM 804 N N . GLY A 1 107 ? -5.301 -6.118 18.035 1.00 91.56 107 GLY A N 1
ATOM 805 C CA . GLY A 1 107 ? -3.876 -5.899 17.779 1.00 91.56 107 GLY A CA 1
ATOM 806 C C . GLY A 1 107 ? -3.600 -4.762 16.787 1.00 91.56 107 GLY A C 1
ATOM 807 O O . GLY A 1 107 ? -4.468 -4.351 16.023 1.00 91.56 107 GLY A O 1
ATOM 808 N N . ALA A 1 108 ? -2.357 -4.276 16.749 1.00 91.31 108 ALA A N 1
ATOM 809 C CA . ALA A 1 108 ? -1.868 -3.352 15.721 1.00 91.31 108 ALA A CA 1
ATOM 810 C C . ALA A 1 108 ? -0.345 -3.483 15.554 1.00 91.31 108 ALA A C 1
ATOM 812 O O . ALA A 1 108 ? 0.368 -3.698 16.530 1.00 91.31 108 ALA A O 1
ATOM 813 N N . ARG A 1 109 ? 0.172 -3.306 14.329 1.00 88.06 109 ARG A N 1
ATOM 814 C CA . ARG A 1 109 ? 1.620 -3.359 14.021 1.00 88.06 109 ARG A CA 1
ATOM 815 C C . ARG A 1 109 ? 2.354 -2.017 14.179 1.00 88.06 109 ARG A C 1
ATOM 817 O O . ARG A 1 109 ? 3.499 -1.892 13.762 1.00 88.06 109 ARG A O 1
ATOM 824 N N . GLY A 1 110 ? 1.706 -1.002 14.755 1.00 91.56 110 GLY A N 1
ATOM 825 C CA . GLY A 1 110 ? 2.289 0.323 14.994 1.00 91.56 110 GLY A CA 1
ATOM 826 C C . GLY A 1 110 ? 1.505 1.476 14.362 1.00 91.56 110 GLY A C 1
ATOM 827 O O . GLY A 1 110 ? 0.352 1.327 13.956 1.00 91.56 110 GLY A O 1
ATOM 828 N N . ARG A 1 111 ? 2.137 2.658 14.291 1.00 94.00 111 ARG A N 1
ATOM 829 C CA . ARG A 1 111 ? 1.471 3.936 13.959 1.00 94.00 111 ARG A CA 1
ATOM 830 C C . ARG A 1 111 ? 0.810 3.971 12.576 1.00 94.00 111 ARG A C 1
ATOM 832 O O . ARG A 1 111 ? -0.178 4.685 12.423 1.00 94.00 111 ARG A O 1
ATOM 839 N N . PHE A 1 112 ? 1.325 3.207 11.614 1.00 96.00 112 PHE A N 1
ATOM 840 C CA . PHE A 1 112 ? 0.838 3.138 10.228 1.00 96.00 112 PHE A CA 1
ATOM 841 C C . PHE A 1 112 ? 0.189 1.789 9.882 1.00 96.00 112 PHE A C 1
ATOM 843 O O . PHE A 1 112 ? 0.155 1.393 8.721 1.00 96.00 112 PHE A O 1
ATOM 850 N N . HIS A 1 113 ? -0.309 1.058 10.885 1.00 96.00 113 HIS A N 1
ATOM 851 C CA . HIS A 1 113 ? -0.991 -0.222 10.680 1.00 96.00 113 HIS A CA 1
ATOM 852 C C . HIS A 1 113 ? -2.090 -0.124 9.606 1.00 96.00 113 HIS A C 1
ATOM 854 O O . HIS A 1 113 ? -3.000 0.693 9.730 1.00 96.00 113 HIS A O 1
ATOM 860 N N . GLY A 1 114 ? -1.995 -0.963 8.569 1.00 96.31 114 GLY A N 1
ATOM 861 C CA . GLY A 1 114 ? -2.965 -1.042 7.469 1.00 96.31 114 GLY A CA 1
ATOM 862 C C . GLY A 1 114 ? -2.868 0.062 6.406 1.00 96.31 114 GLY A C 1
ATOM 863 O O . GLY A 1 114 ? -3.655 0.063 5.467 1.00 96.31 114 GLY A O 1
ATOM 864 N N . VAL A 1 115 ? -1.928 1.006 6.510 1.00 97.38 115 VAL A N 1
ATOM 865 C CA . VAL A 1 115 ? -1.769 2.047 5.481 1.00 97.38 115 VAL A CA 1
ATOM 866 C C . VAL A 1 115 ? -0.994 1.478 4.283 1.00 97.38 115 VAL A C 1
ATOM 868 O O . VAL A 1 115 ? 0.125 0.997 4.481 1.00 97.38 115 VAL A O 1
ATOM 871 N N . PRO A 1 116 ? -1.534 1.530 3.049 1.00 96.44 116 PRO A N 1
ATOM 872 C CA . PRO A 1 116 ? -0.809 1.088 1.863 1.00 96.44 116 PRO A CA 1
ATOM 873 C C . PRO A 1 116 ? 0.370 2.022 1.566 1.00 96.44 116 PRO A C 1
ATOM 875 O O . PRO A 1 116 ? 0.266 3.241 1.708 1.00 96.44 116 PRO A O 1
ATOM 878 N N . ILE A 1 117 ? 1.489 1.448 1.122 1.00 95.25 117 ILE A N 1
ATOM 879 C CA . ILE A 1 117 ? 2.699 2.187 0.752 1.00 95.25 117 ILE A CA 1
ATOM 880 C C . ILE A 1 117 ? 3.217 1.730 -0.608 1.00 95.25 117 ILE A C 1
ATOM 882 O O . ILE A 1 117 ? 3.013 0.590 -1.020 1.00 95.25 117 ILE A O 1
ATOM 886 N N . THR A 1 118 ? 3.945 2.616 -1.278 1.00 94.81 118 THR A N 1
ATOM 887 C CA . THR A 1 118 ? 4.779 2.273 -2.430 1.00 94.81 118 THR A CA 1
ATOM 888 C C . THR A 1 118 ? 6.232 2.208 -1.994 1.00 94.81 118 THR A C 1
ATOM 890 O O . THR A 1 118 ? 6.686 3.048 -1.214 1.00 94.81 118 THR A O 1
ATOM 893 N N . VAL A 1 119 ? 6.978 1.256 -2.538 1.00 93.12 119 VAL A N 1
ATOM 894 C CA . VAL A 1 119 ? 8.406 1.091 -2.269 1.00 93.12 119 VAL A CA 1
ATOM 895 C C . VAL A 1 119 ? 9.159 1.325 -3.571 1.00 93.12 119 VAL A C 1
ATOM 897 O O . VAL A 1 119 ? 8.782 0.793 -4.614 1.00 93.12 119 VAL A O 1
ATOM 900 N N . LYS A 1 120 ? 10.208 2.151 -3.530 1.00 91.19 120 LYS A N 1
ATOM 901 C CA . LYS A 1 120 ? 11.081 2.342 -4.693 1.00 91.19 120 LYS A CA 1
ATOM 902 C C . LYS A 1 120 ? 11.746 1.006 -5.024 1.00 91.19 120 LYS A C 1
ATOM 904 O O . LYS A 1 120 ? 12.320 0.396 -4.134 1.00 91.19 120 LYS A O 1
ATOM 909 N N . GLU A 1 121 ? 11.732 0.608 -6.292 1.00 89.81 121 GLU A N 1
ATOM 910 C CA . GLU A 1 121 ? 12.240 -0.691 -6.769 1.00 89.81 121 GLU A CA 1
ATOM 911 C C . GLU A 1 121 ? 13.688 -1.002 -6.332 1.00 89.81 121 GLU A C 1
ATOM 913 O O . GLU A 1 121 ? 14.043 -2.153 -6.110 1.00 89.81 121 GLU A O 1
ATOM 918 N N . SER A 1 122 ? 14.525 0.021 -6.126 1.00 87.56 122 SER A N 1
ATOM 919 C CA . SER A 1 122 ? 15.881 -0.160 -5.586 1.00 87.56 122 SER A CA 1
ATOM 920 C C . SER A 1 122 ? 15.931 -0.739 -4.169 1.00 87.56 122 SER A C 1
ATOM 922 O O . SER A 1 122 ? 16.999 -1.135 -3.714 1.00 87.56 122 SER A O 1
ATOM 924 N N . PHE A 1 123 ? 14.810 -0.746 -3.451 1.00 88.62 123 PHE A N 1
ATOM 925 C CA . PHE A 1 123 ? 14.650 -1.509 -2.224 1.00 88.62 123 PHE A CA 1
ATOM 926 C C . PHE A 1 123 ? 14.089 -2.876 -2.585 1.00 88.62 123 PHE A C 1
ATOM 928 O O . PHE A 1 123 ? 12.909 -3.019 -2.897 1.00 88.62 123 PHE A O 1
ATOM 935 N N . GLU A 1 124 ? 14.970 -3.865 -2.541 1.00 88.75 124 GLU A N 1
ATOM 936 C CA . GLU A 1 124 ? 14.665 -5.229 -2.942 1.00 88.75 124 GLU A CA 1
ATOM 937 C C . GLU A 1 124 ? 13.484 -5.804 -2.151 1.00 88.75 124 GLU A C 1
ATOM 939 O O . GLU A 1 124 ? 13.377 -5.642 -0.929 1.00 88.75 124 GLU A O 1
ATOM 944 N N . ILE A 1 125 ? 12.597 -6.481 -2.876 1.00 89.38 125 ILE A N 1
ATOM 945 C CA . ILE A 1 125 ? 11.526 -7.312 -2.333 1.00 89.38 125 ILE A CA 1
ATOM 946 C C . ILE A 1 125 ? 11.731 -8.697 -2.936 1.00 89.38 125 ILE A C 1
ATOM 948 O O . ILE A 1 125 ? 11.893 -8.839 -4.153 1.00 89.3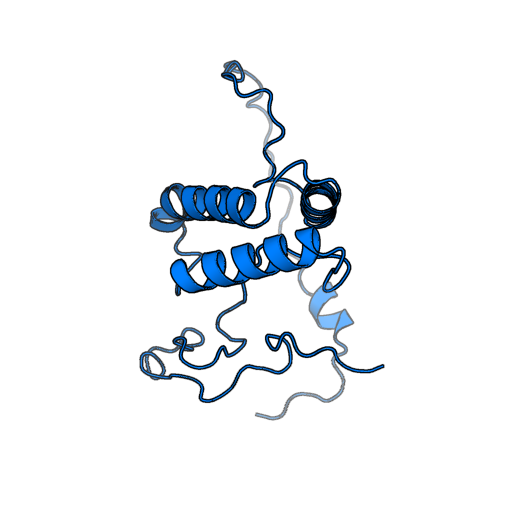8 125 ILE A O 1
ATOM 952 N N . ARG A 1 126 ? 11.755 -9.722 -2.088 1.00 90.31 126 ARG A N 1
ATOM 953 C CA . ARG A 1 126 ? 11.985 -11.106 -2.490 1.00 90.31 126 ARG A CA 1
ATOM 954 C C . ARG A 1 126 ? 11.003 -11.511 -3.586 1.00 90.31 126 ARG A C 1
ATOM 956 O O . ARG A 1 126 ? 9.792 -11.418 -3.410 1.00 90.31 126 ARG A O 1
ATOM 963 N N . GLY A 1 127 ? 11.537 -12.019 -4.695 1.00 90.19 127 GLY A N 1
ATOM 964 C CA . GLY A 1 127 ? 10.733 -12.535 -5.806 1.00 90.19 127 GLY A CA 1
ATOM 965 C C . GLY A 1 127 ? 10.036 -11.472 -6.664 1.00 90.19 127 GLY A C 1
ATOM 966 O O . GLY A 1 127 ? 9.296 -11.841 -7.571 1.00 90.19 127 GLY A O 1
ATOM 967 N N . VAL A 1 128 ? 10.282 -10.180 -6.427 1.00 91.19 128 VAL A N 1
ATOM 968 C CA . VAL A 1 128 ? 9.767 -9.075 -7.251 1.00 91.19 128 VAL A CA 1
ATOM 969 C C . VAL A 1 128 ? 10.900 -8.540 -8.130 1.00 91.19 128 VAL A C 1
ATOM 971 O O . VAL A 1 128 ? 12.012 -8.393 -7.623 1.00 91.19 128 VAL A O 1
ATOM 974 N N . PRO A 1 129 ? 10.669 -8.232 -9.421 1.00 92.38 129 PRO A N 1
ATOM 975 C CA . PRO A 1 129 ? 11.705 -7.669 -10.283 1.00 92.38 129 PRO A CA 1
ATOM 976 C C . PRO A 1 129 ? 12.375 -6.432 -9.676 1.00 92.38 129 PRO A C 1
ATOM 978 O O . PRO A 1 129 ? 11.697 -5.526 -9.188 1.00 92.38 129 PRO A O 1
ATOM 981 N N . ALA A 1 130 ? 13.709 -6.414 -9.713 1.00 89.50 130 ALA A N 1
ATOM 982 C CA . ALA A 1 130 ? 14.531 -5.316 -9.212 1.00 89.50 130 ALA A CA 1
ATOM 983 C C . ALA A 1 130 ? 15.576 -4.901 -10.257 1.00 89.50 130 ALA A C 1
ATOM 985 O O . ALA A 1 130 ? 16.744 -5.294 -10.200 1.00 89.50 130 ALA A O 1
ATOM 986 N N . THR A 1 131 ? 15.138 -4.104 -11.227 1.00 89.56 131 THR A N 1
ATOM 987 C CA . THR A 1 131 ? 15.941 -3.644 -12.368 1.00 89.56 131 THR A CA 1
ATOM 988 C C . THR A 1 131 ? 16.817 -2.442 -12.042 1.00 89.56 131 THR A C 1
ATOM 990 O O . THR A 1 131 ? 17.824 -2.223 -12.708 1.00 89.56 131 THR A O 1
ATOM 993 N N . VAL A 1 132 ? 16.433 -1.636 -11.042 1.00 87.25 132 VAL A N 1
ATOM 994 C CA . VAL A 1 132 ? 17.046 -0.335 -10.713 1.00 87.25 132 VAL A CA 1
ATOM 995 C C . VAL A 1 132 ? 17.169 0.615 -11.914 1.00 87.25 132 VAL A C 1
ATOM 997 O O . VAL A 1 132 ? 17.995 1.527 -11.900 1.00 87.25 132 VAL A O 1
ATOM 1000 N N . GLY A 1 133 ? 16.332 0.425 -12.940 1.00 86.50 133 GLY A N 1
ATOM 1001 C CA . GLY A 1 133 ? 16.374 1.183 -14.191 1.00 86.50 133 GLY A CA 1
ATOM 1002 C C . GLY A 1 133 ? 17.480 0.765 -15.166 1.00 86.50 133 GLY A C 1
ATOM 1003 O O . GLY A 1 133 ? 17.713 1.479 -16.138 1.00 86.50 133 GLY A O 1
ATOM 1004 N N . LEU A 1 134 ? 18.161 -0.358 -14.919 1.00 89.06 134 LEU A N 1
ATOM 1005 C CA . LEU A 1 134 ? 19.178 -0.922 -15.805 1.00 89.06 134 LEU A CA 1
ATOM 1006 C C . LEU A 1 134 ? 18.595 -2.093 -16.599 1.00 89.06 134 LEU A C 1
ATOM 1008 O O . LEU A 1 134 ? 18.051 -3.042 -16.030 1.00 89.06 134 LEU A O 1
ATOM 1012 N N . GLU A 1 135 ? 18.730 -2.033 -17.921 1.00 90.31 135 GLU A N 1
ATOM 1013 C CA . GLU A 1 135 ? 18.186 -3.037 -18.840 1.00 90.31 135 GLU A CA 1
ATOM 1014 C C . GLU A 1 135 ? 18.821 -4.418 -18.611 1.00 90.31 135 GLU A C 1
ATOM 1016 O O . GLU A 1 135 ? 18.137 -5.441 -18.653 1.00 90.31 135 GLU A O 1
ATOM 1021 N N . GLU A 1 136 ? 20.106 -4.453 -18.253 1.00 93.00 136 GLU A N 1
ATOM 1022 C CA . GLU A 1 136 ? 20.854 -5.676 -17.946 1.00 93.00 136 GLU A CA 1
ATOM 1023 C C . GLU A 1 136 ? 20.282 -6.433 -16.738 1.00 93.00 136 GLU A C 1
ATOM 1025 O O . GLU A 1 136 ? 20.515 -7.631 -16.575 1.00 93.00 136 GLU A O 1
ATOM 1030 N N . LEU A 1 137 ? 19.521 -5.743 -15.884 1.00 89.50 137 LEU A N 1
ATOM 1031 C CA . LEU A 1 137 ? 18.932 -6.293 -14.668 1.00 89.50 137 LEU A CA 1
ATOM 1032 C C . LEU A 1 137 ? 17.441 -6.622 -14.817 1.00 89.50 137 LEU A C 1
ATOM 1034 O O . LEU A 1 137 ? 16.809 -6.983 -13.825 1.00 89.50 137 LEU A O 1
ATOM 1038 N N . ARG A 1 138 ? 16.873 -6.573 -16.031 1.00 88.12 138 ARG A N 1
ATOM 1039 C CA . ARG A 1 138 ? 15.448 -6.864 -16.295 1.00 88.12 138 ARG A CA 1
ATOM 1040 C C . ARG A 1 138 ? 14.967 -8.199 -15.705 1.00 88.12 138 ARG A C 1
ATOM 1042 O O . ARG A 1 138 ? 13.831 -8.297 -15.256 1.00 88.12 138 ARG A O 1
ATOM 1049 N N . GLY A 1 139 ? 15.824 -9.222 -15.698 1.00 86.69 139 GLY A N 1
ATOM 1050 C CA . GLY A 1 139 ? 15.517 -10.556 -15.161 1.00 86.69 139 GLY A CA 1
ATOM 1051 C C . GLY A 1 139 ? 15.890 -10.771 -13.690 1.00 86.69 139 GLY A C 1
ATOM 1052 O O . GLY A 1 139 ? 15.763 -11.889 -13.191 1.00 86.69 139 GLY A O 1
ATOM 1053 N N . ARG A 1 140 ? 16.399 -9.751 -12.989 1.00 89.81 140 ARG A N 1
ATOM 1054 C CA . ARG A 1 140 ? 16.876 -9.900 -11.611 1.00 89.81 140 ARG A CA 1
ATOM 1055 C C . ARG A 1 140 ? 15.704 -10.038 -10.643 1.00 89.81 140 ARG A C 1
ATOM 1057 O O . ARG A 1 140 ? 14.901 -9.120 -10.488 1.00 89.81 140 ARG A O 1
ATOM 1064 N N . LEU A 1 141 ? 15.686 -11.157 -9.923 1.00 92.75 141 LEU A N 1
ATOM 1065 C CA . LEU A 1 141 ? 14.771 -11.426 -8.818 1.00 92.75 141 LEU A CA 1
ATOM 1066 C C . LEU A 1 141 ? 15.578 -11.551 -7.516 1.00 92.75 141 LEU A C 1
ATOM 1068 O O . LEU A 1 141 ? 16.378 -12.483 -7.389 1.00 92.75 141 LEU A O 1
ATOM 1072 N N . PRO A 1 142 ? 15.415 -10.635 -6.547 1.00 88.94 142 PRO A N 1
ATOM 1073 C CA . PRO A 1 142 ? 16.090 -10.723 -5.260 1.00 88.94 142 PRO A CA 1
ATOM 1074 C C . PRO A 1 142 ? 15.689 -11.979 -4.484 1.00 88.94 142 PRO A C 1
ATOM 1076 O O . PRO A 1 142 ? 14.516 -12.357 -4.428 1.00 88.94 142 PRO A O 1
ATOM 1079 N N . ALA A 1 143 ? 16.670 -12.600 -3.827 1.00 90.12 143 ALA A N 1
ATOM 1080 C CA . ALA A 1 143 ? 16.445 -13.762 -2.968 1.00 90.12 143 ALA A CA 1
ATOM 1081 C C . ALA A 1 143 ? 15.914 -13.385 -1.574 1.00 90.12 143 ALA A C 1
ATOM 1083 O O . ALA A 1 143 ? 15.424 -14.254 -0.852 1.00 90.12 143 ALA A O 1
ATOM 1084 N N . GLN A 1 144 ? 16.038 -12.117 -1.172 1.00 85.88 144 GLN A N 1
ATOM 1085 C CA . GLN A 1 144 ? 15.662 -11.603 0.145 1.00 85.88 144 GLN A CA 1
ATOM 1086 C C . GLN A 1 144 ? 15.151 -10.161 0.0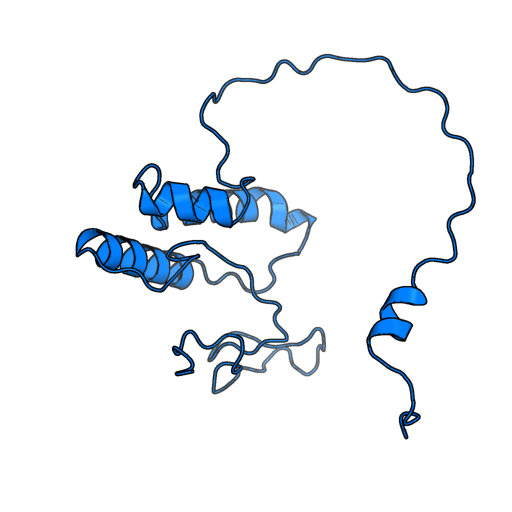34 1.00 85.88 144 GLN A C 1
ATOM 1088 O O . GLN A 1 144 ? 15.393 -9.494 -0.970 1.00 85.88 144 GLN A O 1
ATOM 1093 N N . ASP A 1 145 ? 14.450 -9.698 1.068 1.00 84.06 145 ASP A N 1
ATOM 1094 C CA . ASP A 1 145 ? 14.030 -8.301 1.177 1.00 84.06 145 ASP A CA 1
ATOM 1095 C C . ASP A 1 145 ? 15.207 -7.432 1.635 1.00 84.06 145 ASP A C 1
ATOM 1097 O O . ASP A 1 145 ? 16.035 -7.862 2.444 1.00 84.06 145 ASP A O 1
ATOM 1101 N N . ALA A 1 146 ? 15.248 -6.180 1.187 1.00 80.25 146 ALA A N 1
ATOM 1102 C CA . ALA A 1 146 ? 16.128 -5.188 1.784 1.00 80.25 146 ALA A CA 1
ATOM 1103 C C . ALA A 1 146 ? 15.731 -4.937 3.259 1.00 80.25 146 ALA A C 1
ATOM 1105 O O . ALA A 1 146 ? 14.546 -4.953 3.603 1.00 80.25 146 ALA A O 1
ATOM 1106 N N . PRO A 1 147 ? 16.678 -4.611 4.161 1.00 79.56 147 PRO A N 1
ATOM 1107 C CA . PRO A 1 147 ? 16.360 -4.369 5.573 1.00 79.56 147 PRO A CA 1
ATOM 1108 C C . PRO A 1 147 ? 15.267 -3.312 5.790 1.00 79.56 147 PRO A C 1
ATOM 1110 O O . PRO A 1 147 ? 14.447 -3.439 6.694 1.00 79.56 147 PRO A O 1
ATOM 1113 N N . SER A 1 148 ? 15.223 -2.288 4.934 1.00 75.81 148 SER A N 1
ATOM 1114 C CA . SER A 1 148 ? 14.235 -1.206 4.980 1.00 75.81 148 SER A CA 1
ATOM 1115 C C . SER A 1 148 ? 12.852 -1.573 4.433 1.00 75.81 148 SER A C 1
ATOM 1117 O O . SER A 1 148 ? 11.898 -0.856 4.718 1.00 75.81 148 SER A O 1
ATOM 1119 N N . SER A 1 149 ? 12.736 -2.630 3.624 1.00 71.00 149 SER A N 1
ATOM 1120 C CA . SER A 1 149 ? 11.454 -3.168 3.143 1.00 71.00 149 SER A CA 1
ATOM 1121 C C . SER A 1 149 ? 10.956 -4.328 4.009 1.00 71.00 149 SER A C 1
ATOM 1123 O O . SER A 1 149 ? 9.766 -4.638 3.981 1.00 71.00 149 SER A O 1
ATOM 1125 N N . SER A 1 150 ? 11.828 -4.932 4.823 1.00 71.62 150 SER A N 1
ATOM 1126 C CA . SER A 1 150 ? 11.436 -5.974 5.768 1.00 71.62 150 SER A CA 1
ATOM 1127 C C . SER A 1 150 ? 10.525 -5.411 6.870 1.00 71.62 150 SER A C 1
ATOM 1129 O O . SER A 1 150 ? 10.857 -4.440 7.549 1.00 71.62 150 SER A O 1
ATOM 1131 N N . ALA A 1 151 ? 9.362 -6.033 7.076 1.00 63.88 151 ALA A N 1
ATOM 1132 C CA . ALA A 1 151 ? 8.414 -5.659 8.133 1.00 63.88 151 ALA A CA 1
ATOM 1133 C C . ALA A 1 151 ? 8.817 -6.187 9.526 1.00 63.88 151 ALA A C 1
ATOM 1135 O O . ALA A 1 151 ? 8.006 -6.185 10.456 1.00 63.88 151 ALA A O 1
ATOM 1136 N N . THR A 1 152 ? 10.047 -6.686 9.670 1.00 49.38 152 THR A N 1
ATOM 1137 C CA . THR A 1 152 ? 10.547 -7.264 10.915 1.00 49.38 152 THR A CA 1
ATOM 1138 C C . THR A 1 152 ? 10.644 -6.162 11.970 1.00 49.38 152 THR A C 1
ATOM 1140 O O . THR A 1 152 ? 11.331 -5.165 11.730 1.00 49.38 152 THR A O 1
ATOM 1143 N N . PRO A 1 153 ? 9.990 -6.303 13.140 1.00 47.34 153 PRO A N 1
ATOM 1144 C CA . PRO A 1 153 ? 10.164 -5.358 14.230 1.00 47.34 153 PRO A CA 1
ATOM 1145 C C . PRO A 1 153 ? 11.645 -5.336 14.596 1.00 47.34 153 PRO A C 1
ATOM 1147 O O . PRO A 1 153 ? 12.190 -6.327 15.078 1.00 47.34 153 PRO A O 1
ATOM 1150 N N . THR A 1 154 ? 12.319 -4.223 14.327 1.00 40.16 154 THR A N 1
ATOM 1151 C CA . THR A 1 154 ? 13.663 -4.009 14.847 1.00 40.16 154 THR A CA 1
ATOM 1152 C C . THR A 1 154 ? 13.484 -3.786 16.339 1.00 40.16 154 THR A C 1
ATOM 1154 O O . THR A 1 154 ? 12.980 -2.743 16.752 1.00 40.16 154 THR A O 1
ATOM 1157 N N . SER A 1 155 ? 13.819 -4.796 17.145 1.00 35.59 155 SER A N 1
ATOM 1158 C CA . SER A 1 155 ? 13.924 -4.639 18.591 1.00 35.59 155 SER A CA 1
ATOM 1159 C C . SER A 1 155 ? 14.910 -3.502 18.859 1.00 35.59 155 SER A C 1
ATOM 1161 O O . SER A 1 155 ? 16.094 -3.624 18.537 1.00 35.59 155 SER A O 1
ATOM 1163 N N . ARG A 1 156 ? 14.407 -2.384 19.372 1.00 36.56 156 ARG A N 1
ATOM 1164 C CA . ARG A 1 156 ? 15.210 -1.367 20.043 1.00 36.56 156 ARG A CA 1
ATOM 1165 C C . ARG A 1 156 ? 14.907 -1.429 21.522 1.00 36.56 156 ARG A C 1
ATOM 1167 O O . ARG A 1 156 ? 13.714 -1.628 21.843 1.00 36.56 156 ARG A O 1
#

Sequence (156 aa):
MVWPPEVSRRQVLEGALASCGPRLWPALLRGSGAEPSASTAPRLEFASALEAAEAIRRRRISSVELTRLVLERIDRCNPSLNAIVNLLRGEALAVARAADELLARGGARGRFHGVPITVKESFEIRGVPATVGLEELRGRLPAQDAPSSSATPTSR

Radius of gyration: 21.09 Å; chains: 1; bounding box: 58×52×39 Å